Protein AF-A0A2R6AJK4-F1 (afdb_monomer)

Organism: NCBI:txid1978156

Nearest PDB structures (foldseek):
  6j6t-assembly1_A  TM=8.000E-01  e=6.247E-03  Arabidopsis thaliana
  6j6t-assembly1_D  TM=8.080E-01  e=1.023E-02  Arabidopsis thaliana
  9glb-assembly1_C  TM=7.794E-01  e=2.918E-02  Klebsiella pneumoniae subsp. ozaenae
  6j6t-assembly1_C  TM=7.655E-01  e=1.895E-02  Arabidopsis thaliana
  9gn1-assembly1_A  TM=7.793E-01  e=6.916E-02  Klebsiella pneumoniae subsp. ozaenae

Mean predicted aligned error: 4.85 Å

Sequence (108 aa):
MAKELSYGFPPPHPFRKDRLNLTLKTLDSVGALSKLDLIEVTQSASEEDILSFHSNEYLEFVKRMSKIGSGYLDQGDTPAFLGCYEVAATAVACTLKAIEEPKEDVHV

pLDDT: mean 90.74, std 12.13, range [41.34, 98.62]

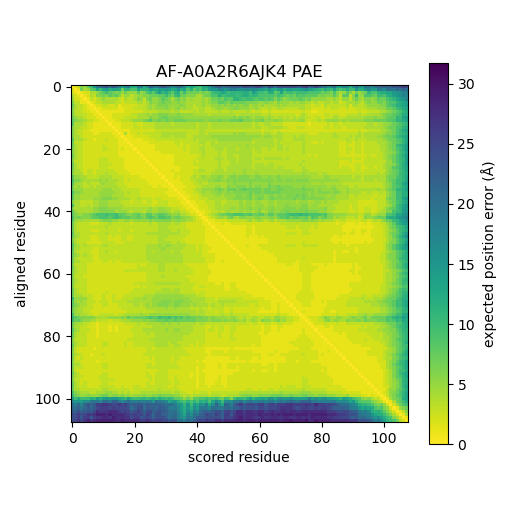Structure (mmCIF, N/CA/C/O backbone):
data_AF-A0A2R6AJK4-F1
#
_entry.id   AF-A0A2R6AJK4-F1
#
loop_
_atom_site.group_PDB
_atom_site.id
_atom_site.type_symbol
_atom_site.label_atom_id
_atom_site.label_alt_id
_atom_site.label_comp_id
_atom_site.label_asym_id
_atom_site.label_entity_id
_atom_site.label_seq_id
_atom_site.pdbx_PDB_ins_code
_atom_site.Cartn_x
_atom_site.Cartn_y
_atom_site.Cartn_z
_atom_site.occupancy
_atom_site.B_iso_or_equiv
_atom_site.auth_seq_id
_atom_site.auth_comp_id
_atom_site.auth_asym_id
_atom_site.auth_atom_id
_atom_site.pdbx_PDB_model_num
ATOM 1 N N . MET A 1 1 ? -13.659 8.038 -3.329 1.00 48.91 1 MET A N 1
ATOM 2 C CA . MET A 1 1 ? -13.339 6.708 -2.767 1.00 48.91 1 MET A CA 1
ATOM 3 C C . MET A 1 1 ? -12.016 6.829 -2.056 1.00 48.91 1 MET A C 1
ATOM 5 O O . MET A 1 1 ? -11.119 7.455 -2.611 1.00 48.91 1 MET A O 1
ATOM 9 N N . ALA A 1 2 ? -11.931 6.289 -0.849 1.00 70.06 2 ALA A N 1
ATOM 10 C CA . ALA A 1 2 ? -10.721 6.334 -0.051 1.00 70.06 2 ALA A CA 1
ATOM 11 C C . ALA A 1 2 ? -9.592 5.564 -0.773 1.00 70.06 2 ALA A C 1
ATOM 13 O O . ALA A 1 2 ? -9.831 4.507 -1.373 1.00 70.06 2 ALA A O 1
ATOM 14 N N . LYS A 1 3 ? -8.410 6.184 -0.883 1.00 72.62 3 LYS A N 1
ATOM 15 C CA . LYS A 1 3 ? -7.343 5.769 -1.816 1.00 72.62 3 LYS A CA 1
ATOM 16 C C . LYS A 1 3 ? -6.819 4.367 -1.494 1.00 72.62 3 LYS A C 1
ATOM 18 O O . LYS A 1 3 ? -6.510 3.604 -2.404 1.00 72.62 3 LYS A O 1
ATOM 23 N N . GLU A 1 4 ? -6.800 3.992 -0.227 1.00 75.62 4 GLU A N 1
ATOM 24 C CA . GLU A 1 4 ? -6.399 2.688 0.290 1.00 75.62 4 GLU A CA 1
ATOM 25 C C . GLU A 1 4 ? -7.282 1.530 -0.198 1.00 75.62 4 GLU A C 1
ATOM 27 O O . GLU A 1 4 ? -6.788 0.419 -0.369 1.00 75.62 4 GLU A O 1
ATOM 32 N N . LEU A 1 5 ? -8.552 1.771 -0.551 1.00 83.44 5 LEU A N 1
ATOM 33 C CA . LEU A 1 5 ? -9.422 0.735 -1.135 1.00 83.44 5 LEU A CA 1
ATOM 34 C C . LEU A 1 5 ? -9.032 0.347 -2.564 1.00 83.44 5 LEU A C 1
ATOM 36 O O . LEU A 1 5 ? -9.569 -0.615 -3.121 1.00 83.44 5 LEU A O 1
ATOM 40 N N . SER A 1 6 ? -8.099 1.088 -3.164 1.00 85.31 6 SER A N 1
ATOM 41 C CA . SER A 1 6 ? -7.459 0.714 -4.421 1.00 85.31 6 SER A CA 1
ATOM 42 C C . SER A 1 6 ? -6.193 -0.127 -4.225 1.00 85.31 6 SER A C 1
ATOM 44 O O . SER A 1 6 ? -5.641 -0.592 -5.221 1.00 85.31 6 SER A O 1
ATOM 46 N N . TYR A 1 7 ? -5.758 -0.376 -2.979 1.00 88.62 7 TYR A N 1
ATOM 47 C CA . TYR A 1 7 ? -4.519 -1.098 -2.708 1.00 88.62 7 TYR A CA 1
ATOM 48 C C . TYR A 1 7 ? -4.619 -2.573 -3.088 1.00 88.62 7 TYR A C 1
ATOM 50 O O . TYR A 1 7 ? -5.331 -3.368 -2.470 1.00 88.62 7 TYR A O 1
ATOM 58 N N . GLY A 1 8 ? -3.875 -2.937 -4.122 1.00 92.19 8 GLY A N 1
ATOM 59 C CA . GLY A 1 8 ? -3.727 -4.304 -4.579 1.00 92.19 8 GLY A CA 1
ATOM 60 C C . GLY A 1 8 ? -3.195 -4.354 -6.000 1.00 92.19 8 GLY A C 1
ATOM 61 O O . GLY A 1 8 ? -3.210 -3.369 -6.735 1.00 92.19 8 GLY A O 1
ATOM 62 N N . PHE A 1 9 ? -2.723 -5.526 -6.382 1.00 94.62 9 PHE A N 1
ATOM 63 C CA . PHE A 1 9 ? -2.076 -5.768 -7.654 1.00 94.62 9 PHE A CA 1
ATOM 64 C C . PHE A 1 9 ? -3.100 -6.073 -8.760 1.00 94.62 9 PHE A C 1
ATOM 66 O O . PHE A 1 9 ? -4.224 -6.521 -8.480 1.00 94.62 9 PHE A O 1
ATOM 73 N N . PRO A 1 10 ? -2.734 -5.831 -10.032 1.00 89.44 10 PRO A N 1
ATOM 74 C CA . PRO A 1 10 ? -3.575 -6.172 -11.175 1.00 89.44 10 PRO A CA 1
ATOM 75 C C . PRO A 1 10 ? -3.857 -7.687 -11.297 1.00 89.44 10 PRO A C 1
ATOM 77 O O . PRO A 1 10 ? -3.068 -8.509 -10.825 1.00 89.44 10 PRO A O 1
ATOM 80 N N . PRO A 1 11 ? -4.959 -8.098 -11.964 1.00 89.62 11 PRO A N 1
ATOM 81 C CA . PRO A 1 11 ? -5.161 -9.497 -12.344 1.00 89.62 11 PRO A CA 1
ATOM 82 C C . PRO A 1 11 ? -3.965 -10.055 -13.139 1.00 89.62 11 PRO A C 1
ATOM 84 O O . PRO A 1 11 ? -3.396 -9.314 -13.940 1.00 89.62 11 PRO A O 1
ATOM 87 N N . PRO A 1 12 ? -3.623 -11.349 -12.999 1.00 92.00 12 PRO A N 1
ATOM 88 C CA . PRO A 1 12 ? -4.293 -12.388 -12.207 1.00 92.00 12 PRO A CA 1
ATOM 89 C C . PRO A 1 12 ? -3.756 -12.537 -10.768 1.00 92.00 12 PRO A C 1
ATOM 91 O O . PRO A 1 12 ? -4.066 -13.529 -10.113 1.00 92.00 12 PRO A O 1
ATOM 94 N N . HIS A 1 13 ? -2.961 -11.585 -10.267 1.00 94.75 13 HIS A N 1
ATOM 95 C CA . HIS A 1 13 ? -2.310 -11.702 -8.960 1.00 94.75 13 HIS A CA 1
ATOM 96 C C . HIS A 1 13 ? -3.334 -11.858 -7.811 1.00 94.75 13 HIS A C 1
ATOM 98 O O . HIS A 1 13 ? -4.362 -11.178 -7.844 1.00 94.75 13 HIS A O 1
ATOM 104 N N . PRO A 1 14 ? -3.099 -12.708 -6.787 1.00 93.88 14 PRO A N 1
ATOM 105 C CA . PRO A 1 14 ? -4.061 -12.948 -5.699 1.00 93.88 14 PRO A CA 1
ATOM 106 C C . PRO A 1 14 ? -4.210 -11.771 -4.720 1.00 93.88 14 PRO A C 1
ATOM 108 O O . PRO A 1 14 ? -5.283 -11.551 -4.155 1.00 93.88 14 PRO A O 1
ATOM 111 N N . PHE A 1 15 ? -3.152 -10.984 -4.517 1.00 94.75 15 PHE A N 1
ATOM 112 C CA . PHE A 1 15 ? -3.181 -9.778 -3.685 1.00 94.75 15 PHE A CA 1
ATOM 113 C C . PHE A 1 15 ? -3.934 -8.641 -4.390 1.00 94.75 15 PHE A C 1
ATOM 115 O O . PHE A 1 15 ? -3.319 -7.758 -4.966 1.00 94.75 15 PHE A O 1
ATOM 122 N N . ARG A 1 16 ? -5.269 -8.668 -4.392 1.00 93.12 16 ARG A N 1
ATOM 123 C CA . ARG A 1 16 ? -6.111 -7.696 -5.115 1.00 93.12 16 ARG A CA 1
ATOM 124 C C . ARG A 1 16 ? -6.784 -6.697 -4.187 1.00 93.12 16 ARG A C 1
ATOM 126 O O . ARG A 1 16 ? -7.099 -7.023 -3.043 1.00 93.12 16 ARG A O 1
ATOM 133 N N . LYS A 1 17 ? -7.161 -5.545 -4.751 1.00 90.75 17 LYS A N 1
ATOM 134 C CA . LYS A 1 17 ? -8.007 -4.534 -4.090 1.00 90.75 17 LYS A CA 1
ATOM 135 C C . LYS A 1 17 ? -9.358 -5.077 -3.616 1.00 90.75 17 LYS A C 1
ATOM 137 O O . LYS A 1 17 ? -9.977 -4.533 -2.704 1.00 90.75 17 LYS A O 1
ATOM 142 N N . ASP A 1 18 ? -9.818 -6.175 -4.216 1.00 92.44 18 ASP A N 1
ATOM 143 C CA . ASP A 1 18 ? -11.067 -6.840 -3.844 1.00 92.44 18 ASP A CA 1
ATOM 144 C C . ASP A 1 18 ? -11.038 -7.315 -2.385 1.00 92.44 18 ASP A C 1
ATOM 146 O O . ASP A 1 18 ? -12.079 -7.329 -1.740 1.00 92.44 18 ASP A O 1
ATOM 150 N N . ARG A 1 19 ? -9.853 -7.615 -1.829 1.00 93.12 19 ARG A N 1
ATOM 151 C CA . ARG A 1 19 ? -9.689 -8.043 -0.433 1.00 93.12 19 ARG A CA 1
ATOM 152 C C . ARG A 1 19 ? -10.271 -7.025 0.550 1.00 93.12 19 ARG A C 1
ATOM 154 O O . ARG A 1 19 ? -1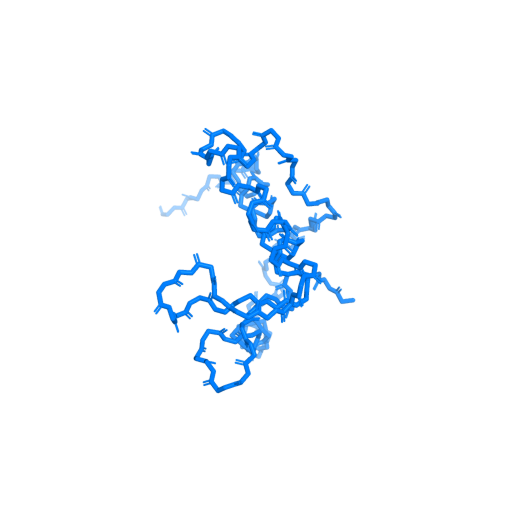1.124 -7.385 1.350 1.00 93.12 19 ARG A O 1
ATOM 161 N N . LEU A 1 20 ? -9.863 -5.757 0.455 1.00 91.56 20 LEU A N 1
ATOM 162 C CA . LEU A 1 20 ? -10.336 -4.701 1.361 1.00 91.56 20 LEU A CA 1
ATOM 163 C C . LEU A 1 20 ? -11.817 -4.380 1.141 1.00 91.56 20 LEU A C 1
ATOM 165 O O . LEU A 1 20 ? -12.578 -4.253 2.098 1.00 91.56 20 LEU A O 1
ATOM 169 N N . ASN A 1 21 ? -12.245 -4.324 -0.123 1.00 90.94 21 ASN A N 1
ATOM 170 C CA . ASN A 1 21 ? -13.647 -4.082 -0.462 1.00 90.94 21 ASN A CA 1
ATOM 171 C C . ASN A 1 21 ? -14.569 -5.190 0.075 1.00 90.94 21 ASN A C 1
ATOM 173 O O . ASN A 1 21 ? -15.660 -4.901 0.563 1.00 90.94 21 ASN A O 1
ATOM 177 N N . LEU A 1 22 ? -14.142 -6.454 0.003 1.00 94.25 22 LEU A N 1
ATOM 178 C CA . LEU A 1 22 ? -14.885 -7.584 0.557 1.00 94.25 22 LEU A CA 1
ATOM 179 C C . LEU A 1 22 ? -14.884 -7.573 2.086 1.00 94.25 22 LEU A C 1
ATOM 181 O O . LEU A 1 22 ? -15.924 -7.870 2.666 1.00 94.25 22 LEU A O 1
ATOM 185 N N . THR A 1 23 ? -13.785 -7.182 2.739 1.00 94.12 23 THR A N 1
ATOM 186 C CA . THR A 1 23 ? -13.755 -7.007 4.200 1.00 94.12 23 THR A CA 1
ATOM 187 C C . THR A 1 23 ? -14.807 -5.998 4.654 1.00 94.12 23 THR A C 1
ATOM 189 O O . THR A 1 23 ? -15.631 -6.335 5.499 1.00 94.12 23 THR A O 1
ATOM 192 N N . LEU A 1 24 ? -14.846 -4.802 4.053 1.00 93.06 24 LEU A N 1
ATOM 193 C CA . LEU A 1 24 ? -15.836 -3.778 4.413 1.00 93.06 24 LEU A CA 1
ATOM 194 C C . LEU A 1 24 ? -17.273 -4.247 4.164 1.00 93.06 24 LEU A C 1
ATOM 196 O O . LEU A 1 24 ? -18.115 -4.121 5.047 1.00 93.06 24 LEU A O 1
ATOM 200 N N . LYS A 1 25 ? -17.544 -4.861 3.003 1.00 95.06 25 LYS A N 1
ATOM 201 C CA . LYS A 1 25 ? -18.863 -5.445 2.701 1.00 95.06 25 LYS A CA 1
ATOM 202 C C . LYS A 1 25 ? -19.266 -6.528 3.699 1.00 95.06 25 LYS A C 1
ATOM 204 O O . LYS A 1 25 ? -20.431 -6.618 4.067 1.00 95.06 25 LYS A O 1
ATOM 209 N N . THR A 1 26 ? -18.316 -7.356 4.126 1.00 97.31 26 THR A N 1
ATOM 210 C CA . THR A 1 26 ? -18.580 -8.434 5.084 1.00 97.31 26 THR A CA 1
ATOM 211 C C . THR A 1 26 ? -18.889 -7.857 6.461 1.00 97.31 26 THR A C 1
ATOM 213 O O . THR A 1 26 ? -19.898 -8.239 7.050 1.00 97.31 26 THR A O 1
ATOM 216 N N . LEU A 1 27 ? -18.091 -6.896 6.943 1.00 96.88 27 LEU A N 1
ATOM 217 C CA . LEU A 1 27 ? -18.338 -6.196 8.210 1.00 96.88 27 LEU A CA 1
ATOM 218 C C . LEU A 1 27 ? -19.702 -5.499 8.226 1.00 96.88 27 LEU A C 1
ATOM 220 O O . LEU A 1 27 ? -20.405 -5.558 9.234 1.00 96.88 27 LEU A O 1
ATOM 224 N N . ASP A 1 28 ? -20.085 -4.875 7.114 1.00 96.19 28 ASP A N 1
ATOM 225 C CA . ASP A 1 28 ? -21.399 -4.253 6.950 1.00 96.19 28 ASP A CA 1
ATOM 226 C C . ASP A 1 28 ? -22.524 -5.300 6.986 1.00 96.19 28 ASP A C 1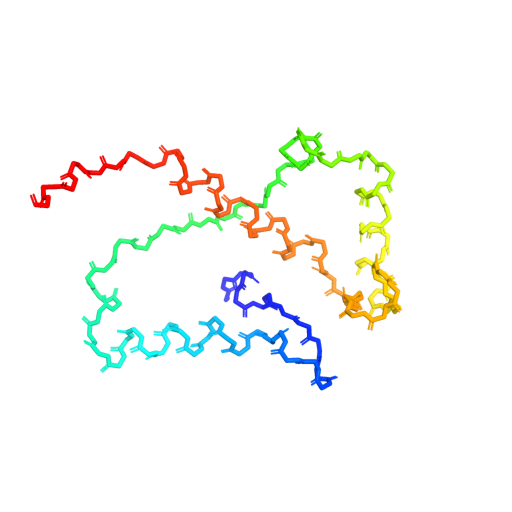
ATOM 228 O O . ASP A 1 28 ? -23.471 -5.176 7.759 1.00 96.19 28 ASP A O 1
ATOM 232 N N . SER A 1 29 ? -22.366 -6.412 6.254 1.00 97.56 29 SER A N 1
ATOM 233 C CA . SER A 1 29 ? -23.376 -7.481 6.181 1.00 97.56 29 SER A CA 1
ATOM 234 C C . SER A 1 29 ? -23.692 -8.150 7.524 1.00 97.56 29 SER A C 1
ATOM 236 O O . SER A 1 29 ? -24.795 -8.661 7.707 1.00 97.56 29 SER A O 1
ATOM 238 N N . VAL A 1 30 ? -22.745 -8.138 8.468 1.00 97.62 30 VAL A N 1
ATOM 239 C CA . VAL A 1 30 ? -22.930 -8.681 9.825 1.00 97.62 30 VAL A CA 1
ATOM 240 C C . VAL A 1 30 ? -23.252 -7.597 10.862 1.00 97.62 30 VAL A C 1
ATOM 242 O O . VAL A 1 30 ? -23.292 -7.881 12.059 1.00 97.62 30 VAL A O 1
ATOM 245 N N . GLY A 1 31 ? -23.461 -6.346 10.431 1.00 96.56 31 GLY A N 1
ATOM 246 C CA . GLY A 1 31 ? -23.757 -5.210 11.308 1.00 96.56 31 GLY A CA 1
ATOM 247 C C . GLY A 1 31 ? -22.613 -4.845 12.260 1.00 96.56 31 GLY A C 1
ATOM 248 O O . GLY A 1 31 ? -22.850 -4.263 13.319 1.00 96.56 31 GLY A O 1
ATOM 249 N N . ALA A 1 32 ? -21.378 -5.237 11.933 1.00 96.38 32 ALA A N 1
ATOM 250 C CA . ALA A 1 32 ? -20.192 -4.896 12.714 1.00 96.38 32 ALA A CA 1
ATOM 251 C C . ALA A 1 32 ? -19.629 -3.532 12.312 1.00 96.38 32 ALA A C 1
ATOM 253 O O . ALA A 1 32 ? -19.127 -2.821 13.174 1.00 96.38 32 ALA A O 1
ATOM 254 N N . LEU A 1 33 ? -19.745 -3.143 11.035 1.00 94.00 33 LEU A N 1
ATOM 255 C CA . LEU A 1 33 ? -19.176 -1.887 10.538 1.00 94.00 33 LEU A CA 1
ATOM 256 C C . LEU A 1 33 ? -19.724 -0.659 11.279 1.00 94.00 33 LEU A C 1
ATOM 258 O O . LEU A 1 33 ? -18.960 0.232 11.624 1.00 94.00 33 LEU A O 1
ATOM 262 N N . SER A 1 34 ? -21.021 -0.643 11.599 1.00 93.50 34 SER A N 1
ATOM 263 C CA . SER A 1 34 ? -21.661 0.451 12.344 1.00 93.50 34 SER A CA 1
ATOM 26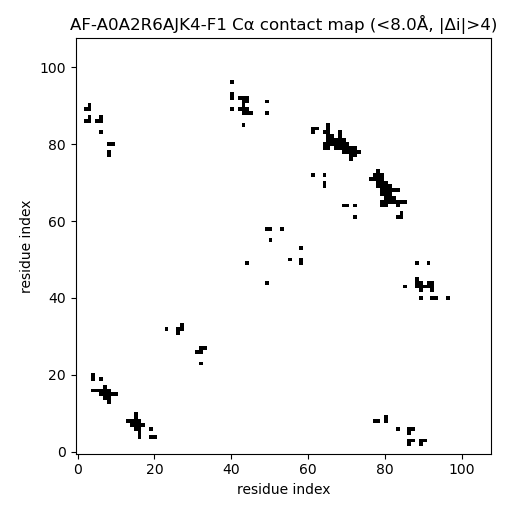4 C C . SER A 1 34 ? -21.252 0.537 13.820 1.00 93.50 34 SER A C 1
ATOM 266 O O . SER A 1 34 ? -21.703 1.438 14.518 1.00 93.50 34 SER A O 1
ATOM 268 N N . LYS A 1 35 ? -20.481 -0.435 14.320 1.00 94.50 35 LYS A N 1
ATOM 269 C CA . LYS A 1 35 ? -19.968 -0.484 15.698 1.00 94.50 35 LYS A CA 1
ATOM 270 C C . LYS A 1 35 ? -18.495 -0.081 15.782 1.00 94.50 35 LYS A C 1
ATOM 272 O O . LYS A 1 35 ? -17.923 -0.157 16.861 1.00 94.50 35 LYS A O 1
ATOM 277 N N . LEU A 1 36 ? -17.874 0.246 14.649 1.00 90.88 36 LEU A N 1
ATOM 278 C CA . LEU A 1 36 ? -16.481 0.660 14.574 1.00 90.88 36 LEU A CA 1
ATOM 279 C C . LEU A 1 36 ? -16.406 2.177 14.444 1.00 90.88 36 LEU A C 1
ATOM 281 O O . LEU A 1 36 ? -17.126 2.765 13.634 1.00 90.88 36 LEU A O 1
ATOM 285 N N . ASP A 1 37 ? -15.467 2.777 15.162 1.00 90.06 37 ASP A N 1
ATOM 286 C CA . ASP A 1 37 ? -15.064 4.153 14.915 1.00 90.06 37 ASP A CA 1
ATOM 287 C C . ASP A 1 37 ? -14.147 4.186 13.692 1.00 90.06 37 ASP A C 1
ATOM 289 O O . ASP A 1 37 ? -13.021 3.680 13.697 1.00 90.06 37 ASP A O 1
ATOM 293 N N . LEU A 1 38 ? -14.666 4.734 12.594 1.00 88.69 38 LEU A N 1
ATOM 294 C CA . LEU A 1 38 ? -13.907 4.880 11.360 1.00 88.69 38 LEU A CA 1
ATOM 295 C C . LEU A 1 38 ? -13.023 6.118 11.446 1.00 88.69 38 LEU A C 1
ATOM 297 O O . LEU A 1 38 ? -13.508 7.245 11.524 1.00 88.69 38 LEU A O 1
ATOM 301 N N . ILE A 1 39 ? -11.717 5.891 11.378 1.00 88.81 39 ILE A N 1
ATOM 302 C CA . ILE A 1 39 ? -10.713 6.948 11.416 1.00 88.81 39 ILE A CA 1
ATOM 303 C C . ILE A 1 39 ? -10.336 7.301 9.983 1.00 88.81 39 ILE A C 1
ATOM 305 O O . ILE A 1 39 ? -9.799 6.475 9.243 1.00 88.81 39 ILE A O 1
ATOM 309 N N . GLU A 1 40 ? -10.639 8.532 9.579 1.00 87.00 40 GLU A N 1
ATOM 310 C CA . GLU A 1 40 ? -10.299 9.016 8.246 1.00 87.00 40 GLU A CA 1
ATOM 311 C C . GLU A 1 40 ? -8.834 9.458 8.189 1.00 87.00 40 GLU A C 1
ATOM 313 O O . GLU A 1 40 ? -8.385 10.313 8.955 1.00 87.00 40 GLU A O 1
ATOM 318 N N . VAL A 1 41 ? -8.093 8.901 7.230 1.00 87.75 41 VAL A N 1
ATOM 319 C CA . VAL A 1 41 ? -6.697 9.254 6.965 1.00 87.75 41 VAL A CA 1
ATOM 320 C C . VAL A 1 41 ? -6.621 9.911 5.597 1.00 87.75 41 VAL A C 1
ATOM 322 O O . VAL A 1 41 ? -6.730 9.266 4.556 1.00 87.75 41 VAL A O 1
ATOM 325 N N . THR A 1 42 ? -6.471 11.233 5.598 1.00 82.81 42 THR A N 1
ATOM 326 C CA . THR A 1 42 ? -6.514 12.051 4.375 1.00 82.81 42 THR A CA 1
ATOM 327 C C . THR A 1 42 ? -5.133 12.309 3.775 1.00 82.81 42 THR A C 1
ATOM 329 O O . THR A 1 42 ? -5.022 12.648 2.593 1.00 82.81 42 THR A O 1
ATOM 332 N N . GLN A 1 43 ? -4.077 12.127 4.569 1.00 85.69 43 GLN A N 1
ATOM 333 C CA . GLN A 1 43 ? -2.690 12.376 4.189 1.00 85.69 43 GLN A CA 1
ATOM 334 C C . GLN A 1 43 ? -1.947 11.053 3.968 1.00 85.69 43 GLN A C 1
ATOM 336 O O . GLN A 1 43 ? -2.152 10.083 4.692 1.00 85.69 43 GLN A O 1
ATOM 341 N N . SER A 1 44 ? -1.094 11.005 2.944 1.00 92.81 44 SER A N 1
ATOM 342 C CA . SER A 1 44 ? -0.125 9.915 2.779 1.00 92.81 44 SER A CA 1
ATOM 343 C C . SER A 1 44 ? 1.044 10.109 3.743 1.00 92.81 44 SER A C 1
ATOM 345 O O . SER A 1 44 ? 1.312 11.239 4.152 1.00 92.81 44 SER A O 1
ATOM 347 N N . ALA A 1 45 ? 1.753 9.024 4.061 1.00 96.25 45 ALA A N 1
ATOM 348 C CA . ALA A 1 45 ? 2.945 9.094 4.897 1.00 96.25 45 ALA A CA 1
ATOM 349 C C . ALA A 1 45 ? 3.983 10.022 4.259 1.00 96.25 45 ALA A C 1
ATOM 351 O O . ALA A 1 45 ? 4.110 10.065 3.028 1.00 96.25 45 ALA A O 1
ATOM 352 N N . SER A 1 46 ? 4.705 10.766 5.093 1.00 97.19 46 SER A N 1
ATOM 353 C CA . SER A 1 46 ? 5.803 11.596 4.617 1.00 97.19 46 SER A CA 1
ATOM 354 C C . SER A 1 46 ? 6.969 10.721 4.147 1.00 97.19 46 SER A C 1
ATOM 356 O O . SER A 1 46 ? 7.073 9.542 4.490 1.00 97.19 46 SER A O 1
ATOM 358 N N . GLU A 1 47 ? 7.876 11.289 3.350 1.00 98.00 47 GLU A N 1
ATOM 359 C CA . GLU A 1 47 ? 9.103 10.566 2.999 1.00 98.00 47 GLU A CA 1
ATOM 360 C C . GLU A 1 47 ? 9.956 10.295 4.239 1.00 98.00 47 GLU A C 1
ATOM 362 O O . GLU A 1 47 ? 10.556 9.233 4.319 1.00 98.00 47 GLU A O 1
ATOM 367 N N . GLU A 1 48 ? 9.953 11.192 5.229 1.00 98.25 48 GLU A N 1
ATOM 368 C CA . GLU A 1 48 ? 10.640 10.985 6.509 1.00 98.25 48 GLU A CA 1
ATOM 369 C C . GLU A 1 48 ? 10.102 9.750 7.244 1.00 98.25 48 GLU A C 1
ATOM 371 O O . GLU A 1 48 ? 10.886 8.896 7.658 1.00 98.25 48 GLU A O 1
ATOM 376 N N . ASP A 1 49 ? 8.776 9.591 7.308 1.00 97.75 49 ASP A N 1
ATOM 377 C CA . ASP A 1 49 ? 8.143 8.409 7.904 1.00 97.75 49 ASP A CA 1
ATOM 378 C C . ASP A 1 49 ? 8.587 7.120 7.205 1.00 97.75 49 ASP A C 1
ATOM 380 O O . ASP A 1 49 ? 8.915 6.127 7.852 1.00 97.75 49 ASP A O 1
ATOM 384 N N . ILE A 1 50 ? 8.627 7.125 5.871 1.00 98.38 50 ILE A N 1
ATOM 385 C CA . ILE A 1 50 ? 9.018 5.954 5.077 1.00 98.38 50 ILE A CA 1
ATOM 386 C C . ILE A 1 50 ? 10.526 5.671 5.221 1.00 98.38 50 ILE A C 1
ATOM 388 O O . ILE A 1 50 ? 10.937 4.511 5.332 1.00 98.38 50 ILE A O 1
ATOM 392 N N . LEU A 1 51 ? 11.351 6.721 5.253 1.00 98.50 51 LEU A N 1
ATOM 393 C CA . LEU A 1 51 ? 12.809 6.655 5.398 1.00 98.50 51 LEU A CA 1
ATOM 394 C C . LEU A 1 51 ? 13.264 6.316 6.822 1.00 98.50 51 LEU A C 1
ATOM 396 O O . LEU A 1 51 ? 14.420 5.946 7.014 1.00 98.50 51 LEU A O 1
ATOM 400 N N . SER A 1 52 ? 12.367 6.371 7.811 1.00 97.81 52 SER A N 1
ATOM 401 C CA . SER A 1 52 ? 12.647 5.890 9.171 1.00 97.81 52 SER A CA 1
ATOM 402 C C . SER A 1 52 ? 13.020 4.398 9.213 1.00 97.81 52 SER A C 1
ATOM 404 O O . SER A 1 52 ? 13.666 3.945 10.159 1.00 97.81 52 SER A O 1
ATOM 406 N N . PHE A 1 53 ? 12.651 3.639 8.173 1.00 98.19 53 PHE A N 1
ATOM 407 C CA . PHE A 1 53 ? 12.975 2.221 8.016 1.00 98.19 53 PHE A CA 1
ATOM 408 C C . PHE A 1 53 ? 13.617 1.889 6.661 1.00 98.19 53 PHE A C 1
ATOM 410 O O . PHE A 1 53 ? 14.565 1.104 6.601 1.00 98.19 53 PHE A O 1
ATOM 417 N N . HIS A 1 54 ? 13.113 2.451 5.558 1.00 98.31 54 HIS A N 1
ATOM 418 C CA . HIS A 1 54 ? 13.611 2.132 4.221 1.00 98.31 54 HIS A CA 1
ATOM 419 C C . HIS A 1 54 ? 14.809 2.997 3.817 1.00 98.31 54 HIS A C 1
ATOM 421 O O . HIS A 1 54 ? 14.915 4.166 4.167 1.00 98.31 54 HIS A O 1
ATOM 427 N N . SER A 1 55 ? 15.692 2.440 2.989 1.00 98.62 55 SER A N 1
ATOM 428 C CA . SER A 1 55 ? 16.763 3.205 2.345 1.00 98.62 55 SER A CA 1
ATOM 429 C C . SER A 1 55 ? 16.212 4.189 1.307 1.00 98.62 55 SER A C 1
ATOM 431 O O . SER A 1 55 ? 15.254 3.860 0.596 1.00 98.62 55 SER A O 1
ATOM 433 N N . ASN A 1 56 ? 16.894 5.318 1.120 1.00 98.56 56 ASN A N 1
ATOM 434 C CA . ASN A 1 56 ? 16.559 6.301 0.090 1.00 98.56 56 ASN A CA 1
ATOM 435 C C . ASN A 1 56 ? 16.601 5.712 -1.330 1.00 98.56 56 ASN A C 1
ATOM 437 O O . ASN A 1 56 ? 15.735 5.997 -2.154 1.00 98.56 56 ASN A O 1
ATOM 441 N N . GLU A 1 57 ? 17.558 4.827 -1.610 1.00 98.62 57 GLU A N 1
ATOM 442 C CA . GLU A 1 57 ? 17.699 4.162 -2.907 1.00 98.62 57 GLU A CA 1
ATOM 443 C C . GLU A 1 57 ? 16.450 3.342 -3.259 1.00 98.62 57 GLU A C 1
ATOM 445 O O . GLU A 1 57 ? 15.960 3.391 -4.391 1.00 98.62 57 GLU A O 1
ATOM 450 N N . TYR A 1 58 ? 15.909 2.611 -2.281 1.00 98.38 58 TYR A N 1
ATOM 451 C CA . TYR A 1 58 ? 14.691 1.826 -2.460 1.00 98.38 58 TYR A CA 1
ATOM 452 C C . TYR A 1 58 ? 13.451 2.712 -2.623 1.00 98.38 58 TYR A C 1
ATOM 454 O O . TYR A 1 58 ? 12.633 2.450 -3.505 1.00 98.38 58 TYR A O 1
ATOM 462 N N . LEU A 1 59 ? 13.329 3.787 -1.837 1.00 98.50 59 LEU A N 1
ATOM 463 C CA . LEU A 1 59 ? 12.228 4.744 -1.973 1.00 98.50 59 LEU A CA 1
ATOM 464 C C . LEU A 1 59 ? 12.179 5.343 -3.387 1.00 98.50 59 LEU A C 1
ATOM 466 O O . LEU A 1 59 ? 11.137 5.316 -4.047 1.00 98.50 59 LEU A O 1
ATOM 470 N N . GLU A 1 60 ? 13.319 5.811 -3.896 1.00 98.62 60 GLU A N 1
ATOM 471 C CA . GLU A 1 60 ? 13.411 6.376 -5.244 1.00 98.62 60 GLU A CA 1
ATOM 472 C C . GLU A 1 60 ? 13.152 5.331 -6.337 1.00 98.62 60 GLU A C 1
ATOM 474 O O . GLU A 1 60 ? 12.497 5.625 -7.345 1.00 98.62 60 GLU A O 1
ATOM 479 N N . PHE A 1 61 ? 13.588 4.084 -6.131 1.00 98.50 61 PHE A N 1
ATOM 480 C CA . PHE A 1 61 ? 13.232 2.972 -7.009 1.00 98.50 61 PHE A CA 1
ATOM 481 C C . PHE A 1 61 ? 11.713 2.769 -7.079 1.00 98.50 61 PHE A C 1
ATOM 483 O O . PHE A 1 61 ? 11.158 2.765 -8.181 1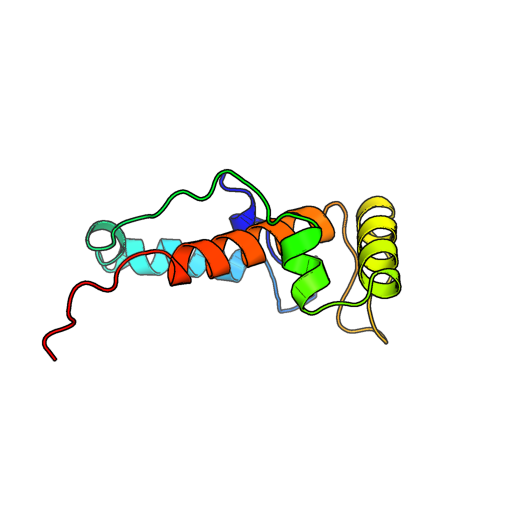.00 98.50 61 PHE A O 1
ATOM 490 N N . VAL A 1 62 ? 11.025 2.673 -5.939 1.00 98.31 62 VAL A N 1
ATOM 491 C CA . VAL A 1 62 ? 9.569 2.465 -5.887 1.00 98.31 62 VAL A CA 1
ATOM 492 C C . VAL A 1 62 ? 8.813 3.655 -6.483 1.00 98.31 62 VAL A C 1
ATOM 494 O O . VAL A 1 62 ? 7.907 3.448 -7.289 1.00 98.31 62 VAL A O 1
ATOM 497 N N . LYS A 1 63 ? 9.210 4.901 -6.189 1.00 98.56 63 LYS A N 1
ATOM 498 C CA . LYS A 1 63 ? 8.615 6.113 -6.791 1.00 98.56 63 LYS A CA 1
ATOM 499 C C . LYS A 1 63 ? 8.750 6.120 -8.313 1.00 98.56 63 LYS A C 1
ATOM 501 O O . LYS A 1 63 ? 7.797 6.438 -9.027 1.00 98.56 63 LYS A O 1
ATOM 506 N N . ARG A 1 64 ? 9.921 5.743 -8.835 1.00 98.62 64 ARG A N 1
ATOM 507 C CA . ARG A 1 64 ? 10.149 5.623 -10.282 1.00 98.62 64 ARG A CA 1
ATOM 508 C C . ARG A 1 64 ? 9.275 4.530 -10.894 1.00 98.62 64 ARG A C 1
ATOM 510 O O . ARG A 1 64 ? 8.630 4.774 -11.912 1.00 98.62 64 ARG A O 1
ATOM 517 N N . MET A 1 65 ? 9.219 3.356 -10.272 1.00 98.38 65 MET A N 1
ATOM 518 C CA . MET A 1 65 ? 8.405 2.236 -10.747 1.00 98.38 65 MET A CA 1
ATOM 519 C C . MET A 1 65 ? 6.901 2.529 -10.667 1.00 98.38 65 MET A C 1
ATOM 521 O O . MET A 1 65 ? 6.173 2.141 -11.574 1.00 98.38 65 MET A O 1
ATOM 525 N N . SER A 1 66 ? 6.447 3.295 -9.670 1.00 97.88 66 SER A N 1
ATOM 526 C CA . SER A 1 66 ? 5.063 3.784 -9.563 1.00 97.88 66 SER A CA 1
ATOM 527 C C . SER A 1 66 ? 4.656 4.632 -10.768 1.00 97.88 66 SER A C 1
ATOM 529 O O . SER A 1 66 ? 3.558 4.482 -11.300 1.00 97.88 66 SER A O 1
ATOM 531 N N . LYS A 1 67 ? 5.565 5.488 -11.256 1.00 98.31 67 LYS A N 1
ATOM 532 C CA . LYS A 1 67 ? 5.336 6.308 -12.457 1.00 98.31 67 LYS A CA 1
ATOM 533 C C . LYS A 1 67 ? 5.365 5.485 -13.745 1.00 98.31 67 LYS A C 1
ATOM 535 O O . LYS A 1 67 ? 4.611 5.779 -14.666 1.00 98.31 67 LYS A O 1
ATOM 540 N N . ILE A 1 68 ? 6.235 4.475 -13.818 1.00 98.12 68 ILE A N 1
ATOM 541 C CA . ILE A 1 68 ? 6.322 3.557 -14.968 1.00 98.12 68 ILE A CA 1
ATOM 542 C C . ILE A 1 68 ? 5.083 2.653 -15.037 1.00 98.12 68 ILE A C 1
ATOM 544 O O . ILE A 1 68 ? 4.579 2.367 -16.120 1.00 98.12 68 ILE A O 1
ATOM 548 N N . GLY A 1 69 ? 4.603 2.190 -13.884 1.00 96.88 69 GLY A N 1
ATOM 549 C CA . GLY A 1 69 ? 3.402 1.374 -13.747 1.00 96.88 69 GLY A CA 1
ATOM 550 C C . GLY A 1 69 ? 3.487 -0.032 -14.342 1.00 96.88 69 GLY A C 1
ATOM 551 O O . GLY A 1 69 ? 2.451 -0.623 -14.634 1.00 96.88 69 GLY A O 1
ATOM 552 N N . SER A 1 70 ? 4.696 -0.549 -14.560 1.00 95.62 70 SER A N 1
ATOM 553 C CA . SER A 1 70 ? 4.945 -1.894 -15.089 1.00 95.62 70 SER A CA 1
ATOM 554 C C . SER A 1 70 ? 6.318 -2.415 -14.656 1.00 95.62 70 SER A C 1
ATOM 556 O O . SER A 1 70 ? 7.168 -1.644 -14.208 1.00 95.62 70 SER A O 1
ATOM 558 N N . GLY A 1 71 ? 6.536 -3.726 -14.787 1.00 95.94 71 GLY A N 1
ATOM 559 C CA . GLY A 1 71 ? 7.706 -4.421 -14.245 1.00 95.94 71 GLY A CA 1
ATOM 560 C C . GLY A 1 71 ? 7.468 -4.907 -12.815 1.00 95.94 71 GLY A C 1
ATOM 561 O O . GLY A 1 71 ? 6.326 -4.977 -12.364 1.00 95.94 71 GLY A O 1
ATOM 562 N N . TYR A 1 72 ? 8.545 -5.240 -12.107 1.00 96.81 72 TYR A N 1
ATOM 563 C CA . TYR A 1 72 ? 8.487 -5.797 -10.755 1.00 96.81 72 TYR A CA 1
ATOM 564 C C . TYR A 1 72 ? 9.373 -5.000 -9.801 1.00 96.81 72 TYR A C 1
ATOM 566 O O . TYR A 1 72 ? 10.424 -4.490 -10.191 1.00 96.81 72 TYR A O 1
ATOM 574 N N . LEU A 1 73 ? 8.918 -4.878 -8.555 1.00 96.94 73 LEU A N 1
ATOM 575 C CA . LEU A 1 73 ? 9.690 -4.327 -7.441 1.00 96.94 73 LEU A CA 1
ATOM 576 C C . LEU A 1 73 ? 10.625 -5.380 -6.821 1.00 96.94 73 LEU A C 1
ATOM 578 O O . LEU A 1 73 ? 11.485 -5.044 -6.013 1.00 96.94 73 LEU A O 1
ATOM 582 N N . ASP A 1 74 ? 10.459 -6.640 -7.218 1.00 95.50 74 ASP A N 1
ATOM 583 C CA . ASP A 1 74 ? 11.233 -7.796 -6.789 1.00 95.50 74 ASP A CA 1
ATOM 584 C C . ASP A 1 74 ? 11.536 -8.732 -7.979 1.00 95.50 74 ASP A C 1
ATOM 586 O O . ASP A 1 74 ? 11.565 -8.311 -9.137 1.00 95.50 74 ASP A O 1
ATOM 590 N N . GLN A 1 75 ? 11.778 -10.014 -7.696 1.00 93.44 75 GLN A N 1
ATOM 591 C CA . GLN A 1 75 ? 12.108 -11.029 -8.697 1.00 93.44 75 GLN A CA 1
ATOM 592 C C . GLN A 1 75 ? 10.890 -11.634 -9.428 1.00 93.44 75 GLN A C 1
ATOM 594 O O . GLN A 1 75 ? 11.068 -12.607 -10.159 1.00 93.44 75 GLN A O 1
ATOM 599 N N . GLY A 1 76 ? 9.676 -11.088 -9.276 1.00 92.69 76 GLY A N 1
ATOM 600 C CA . GLY A 1 76 ? 8.516 -11.483 -10.089 1.00 92.69 76 GLY A CA 1
ATOM 601 C C . GLY A 1 76 ? 7.170 -11.614 -9.367 1.00 92.69 76 GLY A C 1
ATOM 602 O O . GLY A 1 76 ? 6.186 -11.947 -10.026 1.00 92.69 76 GLY A O 1
ATOM 603 N N . ASP A 1 77 ? 7.098 -11.373 -8.057 1.00 95.19 77 ASP A N 1
ATOM 604 C CA . ASP A 1 77 ? 5.862 -11.507 -7.265 1.00 95.19 77 ASP A CA 1
ATOM 605 C C . ASP A 1 77 ? 5.196 -10.150 -7.000 1.00 95.19 77 ASP A C 1
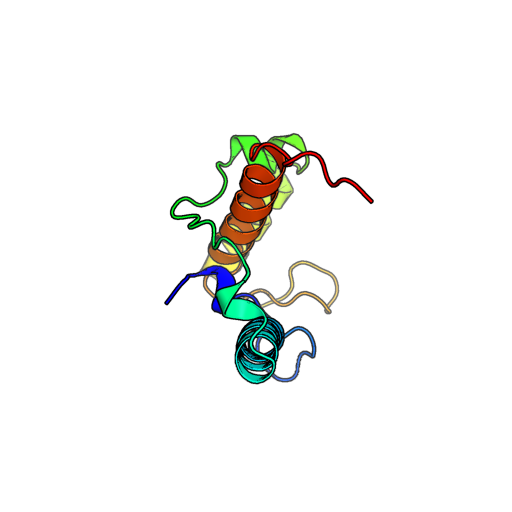ATOM 607 O O . ASP A 1 77 ? 3.974 -10.041 -6.999 1.00 95.19 77 ASP A O 1
ATOM 611 N N . THR A 1 78 ? 5.988 -9.083 -6.875 1.00 96.38 78 THR A N 1
ATOM 612 C CA . THR A 1 78 ? 5.518 -7.732 -6.553 1.00 96.38 78 THR A CA 1
ATOM 613 C C . THR A 1 78 ? 5.493 -6.855 -7.809 1.00 96.38 78 THR A C 1
ATOM 615 O O . THR A 1 78 ? 6.467 -6.149 -8.090 1.00 96.38 78 THR A O 1
ATOM 618 N N . PRO A 1 79 ? 4.416 -6.867 -8.617 1.00 96.69 79 PRO A N 1
ATOM 619 C CA . PRO A 1 79 ? 4.312 -6.022 -9.795 1.00 96.69 79 PRO A CA 1
ATOM 620 C C . PRO A 1 79 ? 4.234 -4.542 -9.415 1.00 96.69 79 PRO A C 1
ATOM 622 O O . PRO A 1 79 ? 3.483 -4.138 -8.524 1.00 96.69 79 PRO A O 1
ATOM 625 N N . ALA A 1 80 ? 4.948 -3.713 -10.168 1.00 97.12 80 ALA A N 1
ATOM 626 C CA . ALA A 1 80 ? 4.703 -2.282 -10.177 1.00 97.12 80 ALA A CA 1
ATOM 627 C C . ALA A 1 80 ? 3.430 -1.981 -10.979 1.00 97.12 80 ALA A C 1
ATOM 629 O O . ALA A 1 80 ? 3.171 -2.581 -12.023 1.00 97.12 80 ALA A O 1
ATOM 630 N N . PHE A 1 81 ? 2.647 -1.019 -10.505 1.00 95.62 81 PHE A N 1
ATOM 631 C CA . PHE A 1 81 ? 1.458 -0.511 -11.184 1.00 95.62 81 PHE A CA 1
ATOM 632 C C . PHE A 1 81 ? 1.365 1.000 -10.979 1.00 95.62 81 PHE A C 1
ATOM 634 O O . PHE A 1 81 ? 2.004 1.549 -10.081 1.00 95.62 81 PHE A O 1
ATOM 641 N N . LEU A 1 82 ? 0.604 1.681 -11.840 1.00 95.94 82 LEU A N 1
ATOM 642 C CA . LEU A 1 82 ? 0.482 3.136 -11.772 1.00 95.94 82 LEU A CA 1
ATOM 643 C C . LEU A 1 82 ? -0.046 3.567 -10.403 1.00 95.94 82 LEU A C 1
ATOM 645 O O . LEU A 1 82 ? -1.143 3.172 -10.008 1.00 95.94 82 LEU A O 1
ATOM 649 N N . GLY A 1 83 ? 0.731 4.390 -9.703 1.00 95.56 83 GLY A N 1
ATOM 650 C CA . GLY A 1 83 ? 0.357 4.897 -8.386 1.00 95.56 83 GLY A CA 1
ATOM 651 C C . GLY A 1 83 ? 0.654 3.946 -7.219 1.00 95.56 83 GLY A C 1
ATOM 652 O O . GLY A 1 83 ? 0.135 4.171 -6.125 1.00 95.56 83 GLY A O 1
ATOM 653 N N . CYS A 1 84 ? 1.431 2.868 -7.420 1.00 95.62 84 CYS A N 1
ATOM 654 C CA . CYS A 1 84 ? 1.721 1.887 -6.369 1.00 95.62 84 CYS A CA 1
ATOM 655 C C . CYS A 1 84 ? 2.438 2.491 -5.153 1.00 95.62 84 CYS A C 1
ATOM 657 O O . CYS A 1 84 ? 2.169 2.075 -4.027 1.00 95.62 84 CYS A O 1
ATOM 659 N N . TYR A 1 85 ? 3.288 3.501 -5.362 1.00 97.19 85 TYR A N 1
ATOM 660 C CA . TYR A 1 85 ? 3.920 4.249 -4.274 1.00 97.19 85 TYR A CA 1
ATOM 661 C C . TYR A 1 85 ? 2.877 4.998 -3.439 1.00 97.19 85 TYR A C 1
ATOM 663 O O . TYR A 1 85 ? 2.824 4.850 -2.223 1.00 97.19 85 TYR A O 1
ATOM 671 N N . GLU A 1 86 ? 2.017 5.771 -4.096 1.00 95.75 86 GLU A N 1
ATOM 672 C CA . GLU A 1 86 ? 1.049 6.660 -3.463 1.00 95.75 86 GLU A CA 1
ATOM 673 C C . GLU A 1 86 ? 0.055 5.881 -2.597 1.00 95.75 86 GLU A C 1
ATOM 675 O O . GLU A 1 86 ? -0.232 6.282 -1.469 1.00 95.75 86 GLU A O 1
ATOM 680 N N . VAL A 1 87 ? -0.440 4.748 -3.104 1.00 94.38 87 VAL A N 1
ATOM 681 C CA . VAL A 1 87 ? -1.370 3.894 -2.357 1.00 94.38 87 VAL A CA 1
ATOM 682 C C . VAL A 1 87 ? -0.684 3.149 -1.207 1.00 94.38 87 VAL A C 1
ATOM 684 O O . VAL A 1 87 ? -1.279 3.004 -0.139 1.00 94.38 87 VAL A O 1
ATOM 687 N N . ALA A 1 88 ? 0.576 2.731 -1.376 1.00 95.25 88 ALA A N 1
ATOM 688 C CA . ALA A 1 88 ? 1.353 2.122 -0.297 1.00 95.25 88 ALA A CA 1
ATOM 689 C C . ALA A 1 88 ? 1.667 3.143 0.810 1.00 95.25 88 ALA A C 1
ATOM 691 O O . ALA A 1 88 ? 1.525 2.832 1.990 1.00 95.25 88 ALA A O 1
ATOM 692 N N . ALA A 1 89 ? 1.996 4.386 0.447 1.00 97.00 89 ALA A N 1
ATOM 693 C CA . ALA A 1 89 ? 2.218 5.475 1.397 1.00 97.00 89 ALA A CA 1
ATOM 694 C C . ALA A 1 89 ? 0.950 5.820 2.199 1.00 97.00 89 ALA A C 1
ATOM 696 O O . ALA A 1 89 ? 1.043 6.163 3.376 1.00 97.00 89 ALA A O 1
ATOM 697 N N . THR A 1 90 ? -0.246 5.692 1.608 1.00 95.00 90 THR A N 1
ATOM 698 C CA . THR A 1 90 ? -1.505 5.791 2.370 1.00 95.00 90 THR A CA 1
ATOM 699 C C . THR A 1 90 ? -1.637 4.654 3.387 1.00 95.00 90 THR A C 1
ATOM 701 O O . THR A 1 90 ? -2.012 4.910 4.525 1.00 95.00 90 THR A O 1
ATOM 704 N N . ALA A 1 91 ? -1.275 3.414 3.039 1.00 93.94 91 ALA A N 1
ATOM 705 C CA . ALA A 1 91 ? -1.315 2.298 3.991 1.00 93.94 91 ALA A CA 1
ATOM 706 C C . ALA A 1 91 ? -0.350 2.493 5.181 1.00 93.94 91 ALA A C 1
ATOM 708 O O . ALA A 1 91 ? -0.696 2.156 6.318 1.00 93.94 91 ALA A O 1
ATOM 709 N N . VAL A 1 92 ? 0.828 3.081 4.937 1.00 96.44 92 VAL A N 1
ATOM 710 C CA . VAL A 1 92 ? 1.766 3.477 6.002 1.00 96.44 92 VAL A CA 1
ATOM 711 C C . VAL A 1 92 ? 1.130 4.535 6.907 1.00 96.44 92 VAL A C 1
ATOM 713 O O . VAL A 1 92 ? 1.097 4.336 8.118 1.00 96.44 92 VAL A O 1
ATOM 716 N N . ALA A 1 93 ? 0.542 5.596 6.342 1.00 95.62 93 ALA A N 1
ATOM 717 C CA . ALA A 1 93 ? -0.138 6.628 7.130 1.00 95.62 93 ALA A CA 1
ATOM 718 C C . ALA A 1 93 ? -1.280 6.066 7.985 1.00 95.62 93 ALA A C 1
ATOM 720 O O . ALA A 1 93 ? -1.395 6.426 9.152 1.00 95.62 93 ALA A O 1
ATOM 721 N N . CYS A 1 94 ? -2.083 5.139 7.449 1.00 93.69 94 CYS A N 1
ATOM 722 C CA . CYS A 1 94 ? -3.130 4.475 8.229 1.00 93.69 94 CYS A CA 1
ATOM 723 C C . CYS A 1 94 ? -2.565 3.708 9.427 1.00 93.69 94 CYS A C 1
ATOM 725 O O . CYS A 1 94 ? -3.164 3.711 10.499 1.00 93.69 94 CYS A O 1
ATOM 727 N N . THR A 1 95 ? -1.406 3.073 9.255 1.00 94.62 95 THR A N 1
ATOM 728 C CA . THR A 1 95 ? -0.744 2.331 10.333 1.00 94.62 95 THR A CA 1
ATOM 729 C C . THR A 1 95 ? -0.182 3.275 11.394 1.00 94.62 95 THR A C 1
ATOM 731 O O . THR A 1 95 ? -0.395 3.038 12.578 1.00 94.62 95 THR A O 1
ATOM 734 N N . LEU A 1 96 ? 0.487 4.359 10.987 1.00 94.94 96 LEU A N 1
ATOM 735 C CA . LEU A 1 96 ? 1.002 5.373 11.914 1.00 94.94 96 LEU A CA 1
ATOM 736 C C . LEU A 1 96 ? -0.131 6.017 12.710 1.00 94.94 96 LEU A C 1
ATOM 738 O O . LEU A 1 96 ? -0.072 6.054 13.936 1.00 94.94 96 LEU A O 1
ATOM 742 N N . LYS A 1 97 ? -1.215 6.402 12.027 1.00 93.38 97 LYS A N 1
ATOM 743 C CA . LYS A 1 97 ? -2.398 6.959 12.678 1.00 93.38 97 LYS A CA 1
ATOM 744 C C . LYS A 1 97 ? -2.982 5.993 13.706 1.00 93.38 97 LYS A C 1
ATOM 746 O O . LYS A 1 97 ? -3.249 6.398 14.826 1.00 93.38 97 LYS A O 1
ATOM 751 N N . ALA A 1 98 ? -3.105 4.708 13.377 1.00 91.56 98 ALA A N 1
ATOM 752 C CA . ALA A 1 98 ? -3.611 3.703 14.314 1.00 91.56 98 ALA A CA 1
ATOM 753 C C . ALA A 1 98 ? -2.743 3.524 15.580 1.00 91.56 98 ALA A C 1
ATOM 755 O O . ALA A 1 98 ? -3.243 3.021 16.582 1.00 91.56 98 ALA A O 1
ATOM 756 N N . ILE A 1 99 ? -1.458 3.901 15.545 1.00 91.69 99 ILE A N 1
ATOM 757 C CA . ILE A 1 99 ? -0.556 3.846 16.70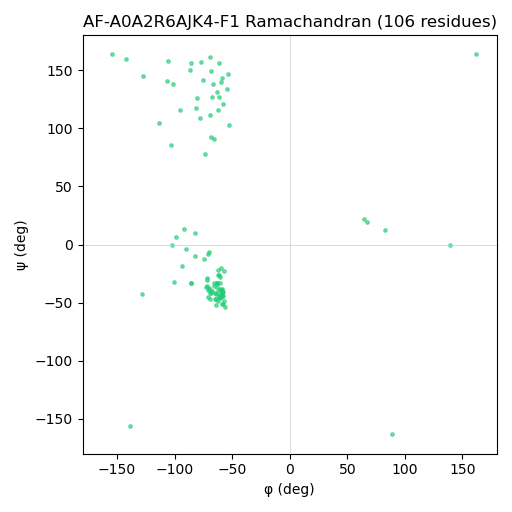8 1.00 91.69 99 ILE A CA 1
ATOM 758 C C . ILE A 1 99 ? -0.677 5.110 17.573 1.00 91.69 99 ILE A C 1
ATOM 760 O O . ILE A 1 99 ? -0.516 5.029 18.789 1.00 91.69 99 ILE A O 1
ATOM 764 N N . GLU A 1 100 ? -0.945 6.264 16.961 1.00 88.94 100 GLU A N 1
ATOM 765 C CA . GLU A 1 100 ? -1.153 7.536 17.667 1.00 88.94 100 GLU A CA 1
ATOM 766 C C . GLU A 1 100 ? -2.487 7.589 18.412 1.00 88.94 100 GLU A C 1
ATOM 768 O O . GLU A 1 100 ? -2.613 8.296 19.413 1.00 88.94 100 GLU A O 1
ATOM 773 N N . GLU A 1 101 ? -3.488 6.870 17.908 1.00 79.25 101 GLU A N 1
ATOM 774 C CA . GLU A 1 101 ? -4.817 6.865 18.500 1.00 79.25 101 GLU A CA 1
ATOM 775 C C . GLU A 1 101 ? -4.788 6.181 19.875 1.00 79.25 101 GLU A C 1
ATOM 777 O O . GLU A 1 101 ? -4.286 5.056 20.010 1.00 79.25 101 GLU A O 1
ATOM 782 N N . PRO A 1 102 ? -5.296 6.850 20.926 1.00 67.00 102 PRO A N 1
ATOM 783 C CA . PRO A 1 102 ? -5.304 6.287 22.261 1.00 67.00 102 PRO A CA 1
ATOM 784 C C . PRO A 1 102 ? -6.137 5.007 22.256 1.00 67.00 102 PRO A C 1
ATOM 786 O O . PRO A 1 102 ? -7.297 4.996 21.848 1.00 67.00 102 PRO A O 1
ATOM 789 N N . LYS A 1 103 ? -5.545 3.913 22.739 1.00 61.88 103 LYS A N 1
ATOM 790 C CA . LYS A 1 103 ? -6.318 2.720 23.071 1.00 61.88 103 LYS A CA 1
ATOM 791 C C . LYS A 1 103 ? -7.280 3.129 24.181 1.00 61.88 103 LYS A C 1
ATOM 793 O O . LYS A 1 103 ? -6.817 3.467 25.268 1.00 61.88 103 LYS A O 1
ATOM 798 N N . GLU A 1 104 ? -8.589 3.099 23.935 1.00 58.41 104 GLU A N 1
ATOM 799 C CA . GLU A 1 104 ? -9.501 2.925 25.062 1.00 58.41 104 GLU A CA 1
ATOM 800 C C . GLU A 1 104 ? -9.049 1.661 25.797 1.00 58.41 104 GLU A C 1
ATOM 802 O O . GLU A 1 104 ? -8.707 0.660 25.155 1.00 58.41 104 GLU A O 1
ATOM 807 N N . ASP A 1 105 ? -8.954 1.735 27.126 1.00 49.50 105 ASP A N 1
ATOM 808 C CA . ASP A 1 105 ? -8.617 0.587 27.957 1.00 49.50 105 ASP A CA 1
ATOM 809 C C . ASP A 1 105 ? -9.577 -0.547 27.600 1.00 49.50 105 ASP A C 1
ATOM 811 O O . ASP A 1 105 ? -10.746 -0.551 27.989 1.00 49.50 105 ASP A O 1
ATOM 815 N N . VAL A 1 106 ? -9.086 -1.517 26.828 1.00 50.88 106 VAL A N 1
ATOM 816 C CA . VAL A 1 106 ? -9.827 -2.736 26.542 1.00 50.88 106 VAL A CA 1
ATOM 817 C C . VAL A 1 106 ? -9.891 -3.485 27.866 1.00 50.88 106 VAL A C 1
ATOM 819 O O . VAL A 1 106 ? -8.968 -4.210 28.233 1.00 50.88 106 VAL A O 1
ATOM 822 N N . HIS A 1 107 ? -10.960 -3.258 28.626 1.00 41.34 107 HIS A N 1
ATOM 823 C CA . HIS A 1 107 ? -11.365 -4.142 29.706 1.00 41.34 107 HIS A CA 1
ATOM 824 C C . HIS A 1 107 ? -11.773 -5.472 29.066 1.00 41.34 107 HIS A C 1
ATOM 826 O O . HIS A 1 107 ? -12.910 -5.642 28.626 1.00 41.34 107 HIS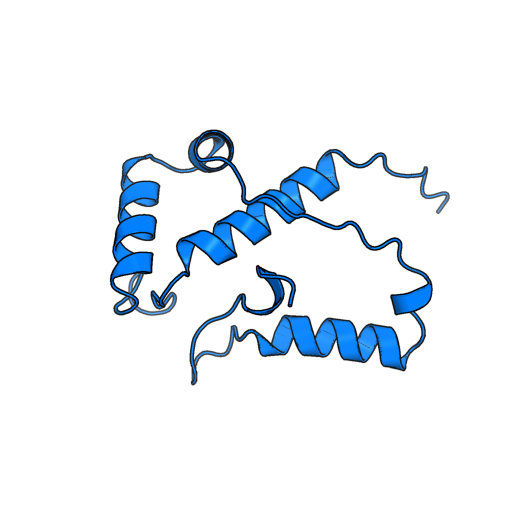 A O 1
ATOM 832 N N . VAL A 1 108 ? -10.790 -6.368 28.939 1.00 44.25 108 VAL A N 1
ATOM 833 C CA . VAL A 1 108 ? -10.996 -7.797 28.669 1.00 44.25 108 VAL A CA 1
ATOM 834 C C . VAL A 1 108 ? -11.506 -8.469 29.936 1.00 44.25 108 VAL A C 1
ATOM 836 O O . VAL A 1 108 ? -10.931 -8.187 31.013 1.00 44.25 108 VAL A O 1
#

Foldseek 3Di:
DQLLLQPADDPPAPGGSVVVVVVCVVCVVVVNNVVDDDDDDPDFADVVLVVVPDDPVLLVVLVVLLCVQADASDPPRHTRGNCNSVNVSSVSSVVVVVVVDDPDPPPD

Secondary structure (DSSP, 8-state):
--GGGG-SPPTT-SS-THHHHHHHHHHHHTT-GGGS------SPPPHHHHHTTS-HHHHHHHHHHHHH--SBSSSSSSB--TTHHHHHHHHHHHHHHHHHS-------

Solvent-accessible surface area (backbone atoms only — not comparable to full-atom values): 6443 Å² total; per-residue (Å²): 129,70,63,56,57,59,46,49,46,64,87,90,49,85,62,28,25,60,57,57,52,47,50,55,53,50,34,47,75,71,63,48,46,88,74,53,88,82,80,87,74,91,60,56,43,51,70,66,66,53,50,74,77,43,56,69,70,57,53,54,48,44,51,52,32,13,74,67,30,52,62,51,81,54,98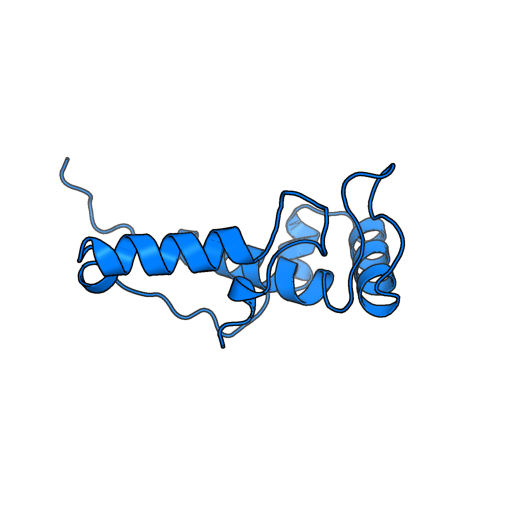,71,82,45,64,30,32,72,50,48,42,60,32,51,29,30,52,50,26,50,52,55,50,63,66,71,51,78,76,72,83,78,83,123

InterPro domains:
  IPR023696 Ureohydrolase domain superfamily [SSF52768] (8-100)
  IPR023801 Histone deacetylase domain [PF00850] (13-101)
  IPR037138 Histone deacetylase domain superfamily [G3DSA:3.40.800.20] (2-103)

Radius of gyration: 16.07 Å; Cα contacts (8 Å, |Δi|>4): 103; chains: 1; bounding box: 42×25×45 Å